Protein AF-A0A921F9F2-F1 (afdb_monomer)

pLDDT: mean 73.46, std 15.92, range [36.69, 94.56]

Mean predicted aligned error: 11.13 Å

Sequence (150 aa):
MAETVNAQPVLIKDKNKDYILPATDWSAIQNKPNNLVTADQLPVMGDWITTGFTFKNGAYSWDSQDGDNHNCAYRFIDFGSFKHVQLRLVFGVTADVDNSKMLEVIDLPIRIQPDGDINQWQPVENGQVRFSNSWLGVQAYKGETIPARS

Secondary structure (DSSP, 8-state):
-----------EE-TT--EEE----GGG-TT--S--TTGGGSPPP---B--S-EE-TTEEEPPPTTS--TTEEEEEEE-SS-EEEEEEE-EEESS-B-SSS-EEEEEPPGGG--SS-EEEEEEETTEEEEEETTEEEEEEPTT--BPPP-

Organism: NCBI:txid89059

Radius of gyration: 18.22 Å; Cα contacts (8 Å, |Δi|>4): 274; chains: 1; bounding box: 54×42×46 Å

Foldseek 3Di:
DDDPPPPDQPFAAELVRHGLDRRPDPVPDPQDDPDRVVSNHFHDWDDKDLDQKDFDQQKDQDDDPPPPSVQFIKIWGDPPRDIDIDTHHDMAHQDKAEAPDWDW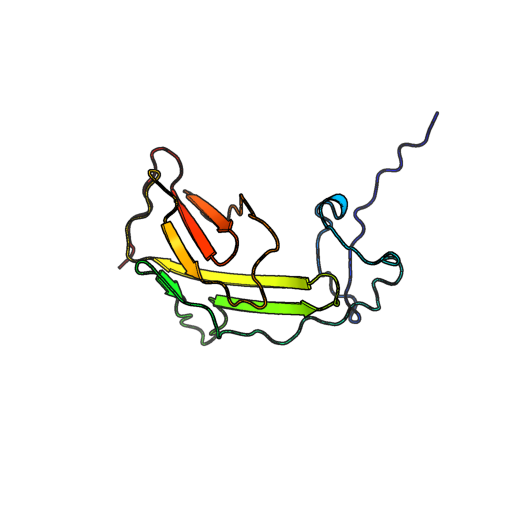TIFAHPVPFDPAKPQFDPPDPFWTWIRGGGTITIHGPPPDMDHHDD

Structure (mmCIF, N/CA/C/O backbone):
data_AF-A0A921F9F2-F1
#
_entry.id   AF-A0A921F9F2-F1
#
loop_
_atom_site.group_PDB
_atom_site.id
_atom_site.type_symbol
_atom_site.label_atom_id
_atom_site.label_alt_id
_atom_site.label_comp_id
_atom_site.label_asym_id
_atom_site.label_entity_id
_atom_site.label_seq_id
_atom_site.pdbx_PDB_ins_code
_atom_site.Cartn_x
_atom_site.Cartn_y
_atom_site.Cartn_z
_atom_site.occupancy
_atom_site.B_iso_or_equiv
_atom_site.auth_seq_id
_atom_site.auth_comp_id
_atom_site.auth_asym_id
_atom_site.auth_atom_id
_atom_site.pdbx_PDB_model_num
ATOM 1 N N . MET A 1 1 ? -34.519 33.202 2.041 1.00 36.84 1 MET A N 1
ATOM 2 C CA . MET A 1 1 ? -33.231 32.846 1.413 1.00 36.84 1 MET A CA 1
ATOM 3 C C . MET A 1 1 ? -32.544 31.896 2.371 1.00 36.84 1 MET A C 1
ATOM 5 O O . MET A 1 1 ? -32.369 32.277 3.518 1.00 36.84 1 MET A O 1
ATOM 9 N N . ALA A 1 2 ? -32.318 30.645 1.968 1.00 36.69 2 ALA A N 1
ATOM 10 C CA . ALA A 1 2 ? -31.632 29.673 2.813 1.00 36.69 2 ALA A CA 1
ATOM 11 C C . ALA A 1 2 ? -30.150 30.056 2.885 1.00 36.69 2 ALA A C 1
ATOM 13 O O . ALA A 1 2 ? -29.531 30.283 1.846 1.00 36.69 2 ALA A O 1
ATOM 14 N N . GLU A 1 3 ? -29.618 30.184 4.098 1.00 38.22 3 GLU A N 1
ATOM 15 C CA . GLU A 1 3 ? -28.196 30.411 4.324 1.00 38.22 3 GLU A CA 1
ATOM 16 C C . GLU A 1 3 ? -27.410 29.242 3.728 1.00 38.22 3 GLU A C 1
ATOM 18 O O . GLU A 1 3 ? -27.578 28.085 4.117 1.00 38.22 3 GLU A O 1
ATOM 23 N N . THR A 1 4 ? -26.546 29.538 2.761 1.00 40.56 4 THR A N 1
ATOM 24 C CA . THR A 1 4 ? -25.473 28.634 2.363 1.00 40.56 4 THR A CA 1
ATOM 25 C C . THR A 1 4 ? -24.524 28.514 3.545 1.00 40.56 4 THR A C 1
ATOM 27 O O . THR A 1 4 ? -23.639 29.351 3.731 1.00 40.56 4 THR A O 1
AT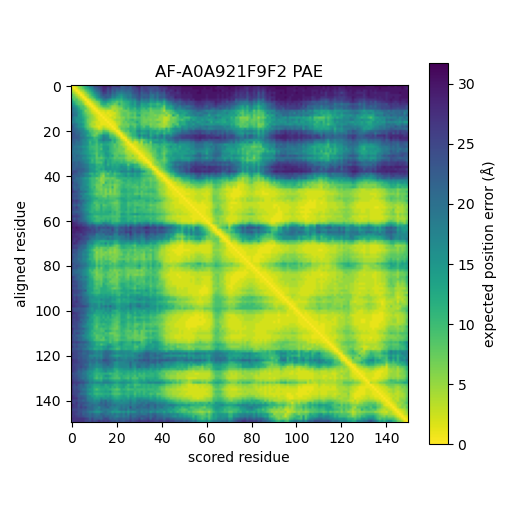OM 30 N N . VAL A 1 5 ? -24.729 27.488 4.372 1.00 42.69 5 VAL A N 1
ATOM 31 C CA . VAL A 1 5 ? -23.740 27.051 5.353 1.00 42.69 5 VAL A CA 1
ATOM 32 C C . VAL A 1 5 ? -22.522 26.609 4.549 1.00 42.69 5 VAL A C 1
ATOM 34 O O . VAL A 1 5 ? -22.500 25.517 3.986 1.00 42.69 5 VAL A O 1
ATOM 37 N N . ASN A 1 6 ? -21.522 27.487 4.448 1.00 39.47 6 ASN A N 1
ATOM 38 C CA . ASN A 1 6 ? -20.177 27.095 4.052 1.00 39.47 6 ASN A CA 1
ATOM 39 C C . ASN A 1 6 ? -19.734 26.040 5.064 1.00 39.47 6 ASN A C 1
ATOM 41 O O . ASN A 1 6 ? -19.391 26.382 6.197 1.00 39.47 6 ASN A O 1
ATOM 45 N N . ALA A 1 7 ? -19.827 24.766 4.680 1.00 44.03 7 ALA A N 1
ATOM 46 C CA . ALA A 1 7 ? -19.417 23.646 5.504 1.00 44.03 7 ALA A CA 1
ATOM 47 C C . ALA A 1 7 ? -17.915 23.793 5.760 1.00 44.03 7 ALA A C 1
ATOM 49 O O . ALA A 1 7 ? -17.088 23.456 4.915 1.00 44.03 7 ALA A O 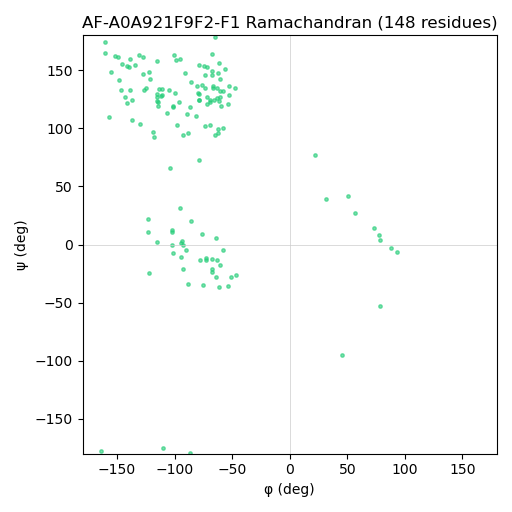1
ATOM 50 N N . GLN A 1 8 ? -17.567 24.382 6.904 1.00 46.94 8 GLN A N 1
ATOM 51 C CA . GLN A 1 8 ? -16.191 24.397 7.368 1.00 46.94 8 GLN A CA 1
ATOM 52 C C . GLN A 1 8 ? -15.748 22.933 7.482 1.00 46.94 8 GLN A C 1
ATOM 54 O O . GLN A 1 8 ? -16.506 22.125 8.032 1.00 46.94 8 GLN A O 1
ATOM 59 N N . PRO A 1 9 ? -14.575 22.566 6.942 1.00 49.25 9 PRO A N 1
ATOM 60 C CA . PRO A 1 9 ? -14.085 21.200 7.016 1.00 49.25 9 PRO A CA 1
ATOM 61 C C . PRO A 1 9 ? -14.075 20.745 8.478 1.00 49.25 9 PRO A C 1
ATOM 63 O O . PRO A 1 9 ? -13.443 21.375 9.325 1.00 49.25 9 PRO A O 1
ATOM 66 N N . VAL A 1 10 ? -14.799 19.668 8.794 1.00 54.38 10 VAL A N 1
ATOM 67 C CA . VAL A 1 10 ? -14.756 19.068 10.131 1.00 54.38 10 VAL A CA 1
ATOM 68 C C . VAL A 1 10 ? -13.378 18.432 10.286 1.00 54.38 10 VAL A C 1
ATOM 70 O O . VAL A 1 10 ? -13.096 17.383 9.709 1.00 54.38 10 VAL A O 1
ATOM 73 N N . LEU A 1 11 ? -12.496 19.106 11.021 1.00 57.41 11 LEU A N 1
ATOM 74 C CA . LEU A 1 11 ? -11.143 18.631 11.285 1.00 57.41 11 LEU A CA 1
ATOM 75 C C . LEU A 1 11 ? -11.185 17.626 12.437 1.00 57.41 11 LEU A C 1
ATOM 77 O O . LEU A 1 11 ? -11.447 17.991 13.584 1.00 57.41 11 LEU A O 1
ATOM 81 N N . ILE A 1 12 ? -10.935 16.359 12.118 1.00 61.78 12 ILE A N 1
ATOM 82 C CA . ILE A 1 12 ? -10.893 15.272 13.096 1.00 61.78 12 ILE A CA 1
ATOM 83 C C . ILE A 1 12 ? -9.545 15.301 13.817 1.00 61.78 12 ILE A C 1
ATOM 85 O O . ILE A 1 12 ? -8.489 15.346 13.176 1.00 61.78 12 ILE A O 1
ATOM 89 N N . LYS A 1 13 ? -9.598 15.252 15.148 1.00 64.44 13 LYS A N 1
ATOM 90 C CA . LYS A 1 13 ? -8.433 15.217 16.032 1.00 64.44 13 LYS A CA 1
ATOM 91 C C . LYS A 1 13 ? -8.369 13.898 16.795 1.00 64.44 13 LYS A C 1
ATOM 93 O O . LYS A 1 13 ? -9.389 13.231 16.920 1.00 64.44 13 LYS A O 1
ATOM 98 N N . ASP A 1 14 ? -7.193 13.512 17.274 1.00 62.12 14 ASP A N 1
ATOM 99 C CA . ASP A 1 14 ? -7.050 12.432 18.256 1.00 62.12 14 ASP A CA 1
ATOM 100 C C . ASP A 1 14 ? -7.200 12.951 19.700 1.00 62.12 14 ASP A C 1
ATOM 102 O O . ASP A 1 14 ? -7.391 14.150 19.932 1.00 62.12 14 ASP A O 1
ATOM 106 N N . LYS A 1 15 ? -7.079 12.062 20.700 1.00 67.25 15 LYS A N 1
ATOM 107 C CA . LYS A 1 15 ? -7.126 12.445 22.127 1.00 67.25 15 LYS A CA 1
ATOM 108 C C . LYS A 1 15 ? -6.024 13.425 22.562 1.00 67.25 15 LYS A C 1
ATOM 110 O O . LYS A 1 15 ? -6.144 14.037 23.621 1.00 67.25 15 LYS A O 1
ATOM 115 N N . ASN A 1 16 ? -4.953 13.558 21.777 1.00 69.69 16 ASN A N 1
ATOM 116 C CA . ASN A 1 16 ? -3.857 14.499 22.007 1.00 69.69 16 ASN A CA 1
ATOM 117 C C . ASN A 1 16 ? -4.069 15.832 21.269 1.00 69.69 16 ASN A C 1
ATOM 119 O O . ASN A 1 16 ? -3.274 16.754 21.445 1.00 69.69 16 ASN A O 1
ATOM 123 N N . LYS A 1 17 ? -5.179 15.971 20.531 1.00 68.00 17 LYS A N 1
ATOM 124 C CA . LYS A 1 17 ? -5.550 17.115 19.684 1.00 68.00 17 LYS A CA 1
ATOM 125 C C . LYS A 1 17 ? -4.754 17.222 18.381 1.00 68.00 17 LYS A C 1
ATOM 127 O O . LYS A 1 17 ? -4.849 18.260 17.716 1.00 68.00 17 LYS A O 1
ATOM 132 N N . ASP A 1 18 ? -4.046 16.165 17.991 1.00 69.12 18 ASP A N 1
ATOM 133 C CA . ASP A 1 18 ? -3.344 16.092 16.713 1.00 69.12 18 ASP A CA 1
ATOM 134 C C . ASP A 1 18 ? -4.343 15.841 15.579 1.00 69.12 18 ASP A C 1
ATOM 136 O O . ASP A 1 18 ? -5.270 15.042 15.709 1.00 69.12 18 ASP A O 1
ATOM 140 N N . TYR A 1 19 ? -4.179 16.537 14.452 1.00 67.50 19 TYR A N 1
ATOM 141 C CA . TYR A 1 19 ? -5.057 16.375 13.292 1.00 67.50 19 TYR A CA 1
ATOM 142 C C . TYR A 1 19 ? -4.800 15.029 12.603 1.00 67.50 19 TYR A C 1
ATOM 144 O O . TYR A 1 19 ? -3.697 14.783 12.120 1.00 67.50 19 TYR A O 1
ATOM 152 N N . ILE A 1 20 ? -5.829 14.181 12.511 1.00 62.91 20 ILE A N 1
ATOM 153 C CA . ILE A 1 20 ? -5.718 12.848 11.896 1.00 62.91 20 ILE A CA 1
ATOM 154 C C . ILE A 1 20 ? -5.995 12.916 10.384 1.00 62.91 20 ILE A C 1
ATOM 156 O O . ILE A 1 20 ? -5.379 12.191 9.606 1.00 62.91 20 ILE A O 1
ATOM 160 N N . LEU A 1 21 ? -6.898 13.805 9.944 1.00 61.38 21 LEU A N 1
ATOM 161 C CA . LEU A 1 21 ? -7.277 13.953 8.534 1.00 61.38 21 LEU A CA 1
ATOM 162 C C . LEU A 1 21 ? -7.627 15.408 8.167 1.00 61.38 21 LEU A C 1
ATOM 164 O O . LEU A 1 21 ? -8.450 16.025 8.851 1.00 61.38 21 LEU A O 1
ATOM 168 N N . PRO A 1 22 ? -7.108 15.944 7.046 1.00 51.59 22 PRO A N 1
ATOM 169 C CA . PRO A 1 22 ? -7.601 17.179 6.451 1.00 51.59 22 PRO A CA 1
ATOM 170 C C . PRO A 1 22 ? -8.889 16.898 5.662 1.00 51.59 22 PRO A C 1
ATOM 172 O O . PRO A 1 22 ? -8.855 16.861 4.445 1.00 51.59 22 PRO A O 1
ATOM 175 N N . ALA A 1 23 ? -10.004 16.648 6.357 1.00 45.66 23 ALA A N 1
ATOM 176 C CA . ALA A 1 23 ? -11.393 16.738 5.876 1.00 45.66 23 ALA A CA 1
ATOM 177 C C . ALA A 1 23 ? -11.693 16.426 4.384 1.00 45.66 23 ALA A C 1
ATOM 179 O O . ALA A 1 23 ? -12.538 17.082 3.772 1.00 45.66 23 ALA A O 1
ATOM 180 N N . THR A 1 24 ? -11.052 15.423 3.780 1.00 44.84 24 THR A N 1
ATOM 181 C CA . THR A 1 24 ? -11.477 14.871 2.494 1.00 44.84 24 THR A CA 1
ATOM 182 C C . THR A 1 24 ? -12.731 14.045 2.747 1.00 44.84 24 THR A C 1
ATOM 184 O O . THR A 1 24 ? -12.687 12.968 3.330 1.0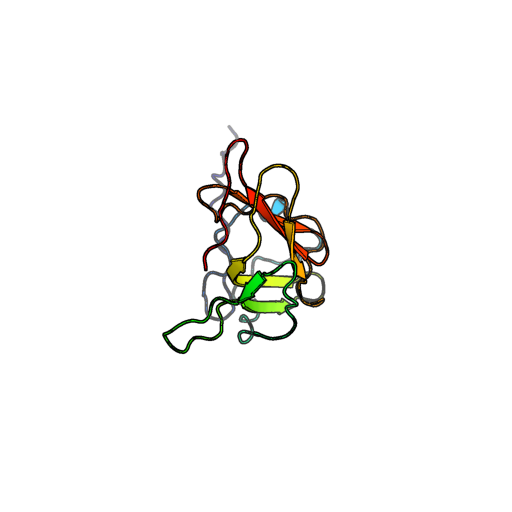0 44.84 24 THR A O 1
ATOM 187 N N . ASP A 1 25 ? -13.860 14.656 2.399 1.00 51.47 25 ASP A N 1
ATOM 188 C CA . ASP A 1 25 ? -15.215 14.123 2.265 1.00 51.47 25 ASP A CA 1
ATOM 189 C C . ASP A 1 25 ? -15.525 12.815 3.029 1.00 51.47 25 ASP A C 1
ATOM 191 O O . ASP A 1 25 ? -15.649 11.722 2.473 1.00 51.47 25 ASP A O 1
ATOM 195 N N . TRP A 1 26 ? -15.725 12.943 4.345 1.00 51.75 26 TRP A N 1
ATOM 196 C CA . TRP A 1 26 ? -16.174 11.872 5.252 1.00 51.75 26 TRP A CA 1
ATOM 197 C C . TRP A 1 26 ? -17.537 11.254 4.856 1.00 51.75 26 TRP A C 1
ATOM 199 O O . TRP A 1 26 ? -18.023 10.303 5.478 1.00 51.75 26 TRP A O 1
ATOM 209 N N . SER A 1 27 ? -18.200 11.798 3.829 1.00 54.78 27 SER A N 1
ATOM 210 C CA . SER A 1 27 ? -19.373 11.192 3.199 1.00 54.78 27 SER A CA 1
ATOM 211 C C . SER A 1 27 ? -19.054 9.849 2.532 1.00 54.78 27 SER A C 1
ATOM 213 O O . SER A 1 27 ? -19.923 8.980 2.514 1.00 54.78 27 SER A O 1
ATOM 215 N N . ALA A 1 28 ? -17.815 9.642 2.073 1.00 53.97 28 ALA A N 1
ATOM 216 C CA . ALA A 1 28 ? -17.392 8.419 1.395 1.00 53.97 28 ALA A CA 1
ATOM 217 C C . ALA A 1 28 ? -17.132 7.232 2.346 1.00 53.97 28 ALA A C 1
ATOM 219 O O . ALA A 1 28 ? -17.024 6.095 1.889 1.00 53.97 28 ALA A O 1
ATOM 220 N N . ILE A 1 29 ? -17.039 7.469 3.661 1.00 56.56 29 ILE A N 1
ATOM 221 C CA . ILE A 1 29 ? -16.723 6.425 4.646 1.00 56.56 29 ILE A CA 1
ATOM 222 C C . ILE A 1 29 ? -17.995 5.699 5.091 1.00 56.56 29 ILE A C 1
ATOM 224 O O . ILE A 1 29 ? -18.903 6.289 5.690 1.00 56.56 29 ILE A O 1
ATOM 228 N N . GLN A 1 30 ? -18.037 4.396 4.818 1.00 56.66 30 GLN A N 1
ATOM 229 C CA . GLN A 1 30 ? -19.092 3.487 5.263 1.00 56.66 30 GLN A CA 1
ATOM 230 C C . GLN A 1 30 ? -18.893 3.089 6.738 1.00 56.66 30 GLN A C 1
ATOM 232 O O . GLN A 1 30 ? -17.781 3.133 7.254 1.00 56.66 30 GLN A O 1
ATOM 237 N N . ASN A 1 31 ? -19.976 2.716 7.433 1.00 59.75 31 ASN A N 1
ATOM 238 C CA . ASN A 1 31 ? -19.957 2.247 8.834 1.00 59.75 31 ASN A CA 1
ATOM 239 C C . ASN A 1 31 ? -19.333 3.216 9.863 1.00 59.75 31 ASN A C 1
ATOM 241 O O . ASN A 1 31 ? -18.853 2.795 10.913 1.00 59.75 31 ASN A O 1
ATOM 245 N N . LYS A 1 32 ? -19.364 4.526 9.591 1.00 59.38 32 LYS A N 1
ATOM 246 C CA . LYS A 1 32 ? -18.871 5.549 10.524 1.00 59.38 32 LYS A CA 1
ATOM 247 C C . LYS A 1 32 ? -19.656 5.560 11.853 1.00 59.38 32 LYS A C 1
ATOM 249 O O . LYS A 1 32 ? -20.867 5.338 11.841 1.00 59.38 32 LYS A O 1
ATOM 254 N N . PRO A 1 33 ? -19.017 5.891 12.992 1.00 58.38 33 PRO A N 1
ATOM 255 C CA . PRO A 1 33 ? -19.703 6.062 14.266 1.00 58.38 33 PRO A CA 1
ATOM 256 C C . PRO A 1 33 ? -20.738 7.181 14.181 1.00 58.38 33 PRO A C 1
ATOM 258 O O . PRO A 1 33 ? -20.485 8.230 13.588 1.00 58.38 33 PRO A O 1
ATOM 261 N N . ASN A 1 34 ? -21.878 6.992 14.847 1.00 58.72 34 ASN A N 1
ATOM 262 C CA . ASN A 1 34 ? -22.957 7.983 14.865 1.00 58.72 34 ASN A CA 1
ATOM 263 C C . ASN A 1 34 ? -22.583 9.276 15.621 1.00 58.72 34 ASN A C 1
ATOM 265 O O . ASN A 1 34 ? -23.183 10.316 15.370 1.00 58.72 34 ASN A O 1
ATOM 269 N N . ASN A 1 35 ? -21.584 9.231 16.513 1.00 54.97 35 ASN A N 1
ATOM 270 C CA . ASN A 1 35 ? -21.124 10.372 17.309 1.00 54.97 35 ASN A CA 1
ATOM 271 C C . ASN A 1 35 ? -19.662 10.714 16.989 1.00 54.97 35 ASN A C 1
ATOM 273 O O . ASN A 1 35 ? -18.743 10.182 17.601 1.00 54.97 35 ASN A O 1
ATOM 277 N N . LEU A 1 36 ? -19.459 11.629 16.038 1.00 52.34 36 LEU A N 1
ATOM 278 C CA . LEU A 1 36 ? -18.141 12.179 15.675 1.00 52.34 36 LEU A CA 1
ATOM 279 C C . LEU A 1 36 ? -17.822 13.499 16.402 1.00 52.34 36 LEU A C 1
ATOM 281 O O . LEU A 1 36 ? -16.695 13.978 16.351 1.00 52.34 36 LEU A O 1
ATOM 285 N N . VAL A 1 37 ? -18.810 14.099 17.077 1.00 47.78 37 VAL A N 1
ATOM 286 C CA . VAL A 1 37 ? -18.714 15.426 17.722 1.00 47.78 37 VAL A CA 1
ATOM 287 C C . VAL A 1 37 ? -17.858 15.397 19.000 1.00 47.78 37 VAL A C 1
ATOM 289 O O . VAL A 1 37 ? -17.422 16.440 19.473 1.00 47.78 37 VAL A O 1
ATOM 292 N N . THR A 1 38 ? -17.532 14.216 19.531 1.00 51.47 38 THR A N 1
ATOM 293 C CA . THR A 1 38 ? -16.574 14.047 20.637 1.00 51.47 38 THR A CA 1
ATOM 294 C C . THR A 1 38 ? -15.159 13.718 20.145 1.00 51.47 38 THR A C 1
ATOM 296 O O . THR A 1 38 ? -14.426 13.014 20.831 1.00 51.47 38 THR A O 1
ATOM 299 N N . ALA A 1 39 ? -14.766 14.215 18.963 1.00 50.78 39 ALA A N 1
ATOM 300 C CA . ALA A 1 39 ? -13.501 13.916 18.273 1.00 50.78 39 ALA A CA 1
ATOM 301 C C . ALA A 1 39 ? -12.233 13.984 19.153 1.00 50.78 39 ALA A C 1
ATOM 303 O O . ALA A 1 39 ? -11.307 13.224 18.915 1.00 50.78 39 ALA A O 1
ATOM 304 N N . ASP A 1 40 ? -12.216 14.760 20.240 1.00 51.09 40 ASP A N 1
ATOM 305 C CA . ASP A 1 40 ? -11.139 14.749 21.251 1.00 51.09 40 ASP A CA 1
ATOM 306 C C . ASP A 1 40 ? -11.001 13.409 22.028 1.00 51.09 40 ASP A C 1
ATOM 308 O O . ASP A 1 40 ? -10.245 13.314 22.994 1.00 51.09 40 ASP A O 1
ATOM 312 N N . GLN A 1 41 ? -11.755 12.367 21.664 1.00 52.75 41 GLN A N 1
ATOM 313 C CA . GLN A 1 41 ? -11.748 11.041 22.293 1.00 52.75 41 GLN A CA 1
ATOM 314 C C . GLN A 1 41 ? -11.260 9.923 21.365 1.00 52.75 41 GLN A C 1
ATOM 316 O O . GLN A 1 41 ? -11.264 8.759 21.776 1.00 52.75 41 GLN A O 1
ATOM 321 N N . LEU A 1 42 ? -10.853 10.225 20.125 1.00 61.69 42 LEU A N 1
ATOM 322 C CA . LEU A 1 42 ? -10.343 9.174 19.247 1.00 61.69 42 LEU A CA 1
ATOM 323 C C . LEU A 1 42 ? -9.014 8.626 19.803 1.00 61.69 42 LEU A C 1
ATOM 325 O O . LEU A 1 42 ? -8.169 9.407 20.256 1.00 61.69 42 LEU A O 1
ATOM 329 N N . PRO A 1 43 ? -8.807 7.294 19.806 1.00 67.25 43 PRO A N 1
ATOM 330 C CA . PRO A 1 43 ? -7.545 6.711 20.233 1.00 67.25 43 PRO A CA 1
ATOM 331 C C . PRO A 1 43 ? -6.386 7.288 19.421 1.00 67.25 43 PRO A C 1
ATOM 333 O O . PRO A 1 43 ? -6.550 7.669 18.265 1.00 67.25 43 PRO A O 1
ATOM 336 N N . VAL A 1 44 ? -5.207 7.338 20.031 1.00 73.00 44 VAL A N 1
ATOM 337 C CA . VAL A 1 44 ? -3.992 7.756 19.322 1.00 73.00 44 VAL A CA 1
ATOM 338 C C . VAL A 1 44 ? -3.572 6.625 18.402 1.00 73.00 44 VAL A C 1
ATOM 340 O O . VAL A 1 44 ? -3.752 5.451 18.738 1.00 73.00 44 VAL A O 1
ATOM 343 N N . MET A 1 45 ? -3.009 6.990 17.253 1.00 79.81 45 MET A N 1
ATOM 344 C CA . MET A 1 45 ? -2.321 6.047 16.377 1.00 79.81 45 MET A CA 1
ATOM 345 C C . MET A 1 45 ? -1.355 5.173 17.173 1.00 79.81 45 MET A C 1
ATOM 347 O O . MET A 1 45 ? -0.591 5.674 17.997 1.00 79.81 45 MET A O 1
ATOM 351 N N . GLY A 1 46 ? -1.373 3.871 16.901 1.00 82.88 46 GLY A N 1
ATOM 352 C CA . GLY A 1 46 ? -0.360 2.972 17.442 1.00 82.88 46 GLY A CA 1
ATOM 353 C C . GLY A 1 46 ? 1.044 3.277 16.912 1.00 82.88 46 GLY A C 1
ATOM 354 O O . GLY A 1 46 ? 1.247 4.147 16.056 1.00 82.88 46 GLY A O 1
ATOM 355 N N . ASP A 1 47 ? 2.008 2.505 17.404 1.00 89.00 47 ASP A N 1
ATOM 356 C CA . ASP A 1 47 ? 3.376 2.525 16.896 1.00 89.00 47 ASP A CA 1
ATOM 357 C C . ASP A 1 47 ? 3.428 2.117 15.417 1.00 89.00 47 ASP A C 1
ATOM 359 O O . ASP A 1 47 ? 2.553 1.412 14.902 1.00 89.00 47 ASP A O 1
ATOM 363 N N . TRP A 1 48 ? 4.477 2.561 14.726 1.00 90.19 48 TRP A N 1
ATOM 364 C CA . TRP A 1 48 ? 4.742 2.122 13.363 1.00 90.19 48 TRP A CA 1
ATOM 365 C C . TRP A 1 48 ? 5.114 0.637 13.327 1.00 90.19 48 TRP A C 1
ATOM 367 O O . TRP A 1 48 ? 5.939 0.157 14.101 1.00 90.19 48 TRP A O 1
ATOM 377 N N . ILE A 1 49 ? 4.517 -0.084 12.383 1.00 91.81 49 ILE A N 1
ATOM 378 C CA . ILE A 1 49 ? 4.747 -1.501 12.124 1.00 91.81 49 ILE A CA 1
ATOM 379 C C . ILE A 1 49 ? 5.392 -1.629 10.744 1.00 91.81 49 ILE A C 1
ATOM 381 O O . ILE A 1 49 ? 4.828 -1.181 9.745 1.00 91.81 49 ILE A O 1
ATOM 385 N N . THR A 1 50 ? 6.570 -2.249 10.689 1.00 89.31 50 THR A N 1
ATOM 386 C CA . THR A 1 50 ? 7.369 -2.441 9.461 1.00 89.31 50 THR A CA 1
ATOM 387 C C . THR A 1 50 ? 7.261 -3.852 8.878 1.00 89.31 50 THR A C 1
ATOM 389 O O . THR A 1 50 ? 7.763 -4.128 7.792 1.00 89.31 50 THR A O 1
ATOM 392 N N . THR A 1 51 ? 6.613 -4.776 9.588 1.00 89.25 51 THR A N 1
ATOM 393 C CA . THR A 1 51 ? 6.502 -6.185 9.193 1.00 89.25 51 THR A CA 1
ATOM 394 C C . THR A 1 51 ? 5.203 -6.476 8.439 1.00 89.25 51 THR A C 1
ATOM 396 O O . THR A 1 51 ? 4.220 -5.749 8.547 1.00 89.25 51 THR A O 1
ATOM 399 N N . GLY A 1 52 ? 5.179 -7.578 7.681 1.00 88.88 52 GLY A N 1
ATOM 400 C CA . GLY A 1 52 ? 3.968 -8.086 7.022 1.00 88.88 52 GLY A CA 1
ATOM 401 C C . GLY A 1 52 ? 3.742 -7.608 5.586 1.00 88.88 52 GLY A C 1
ATOM 402 O O . GLY A 1 52 ? 2.839 -8.121 4.932 1.00 88.88 52 GLY A O 1
ATOM 403 N N . PHE A 1 53 ? 4.556 -6.682 5.078 1.00 91.19 53 PHE A N 1
ATOM 404 C CA . PHE A 1 53 ? 4.620 -6.396 3.645 1.00 91.19 53 PHE A CA 1
ATOM 405 C C . PHE A 1 53 ? 5.355 -7.520 2.916 1.00 91.19 53 PHE A C 1
ATOM 407 O O . PHE A 1 53 ? 6.423 -7.945 3.358 1.00 91.19 53 PHE A O 1
ATOM 414 N N . THR A 1 54 ? 4.812 -7.971 1.785 1.00 94.31 54 THR A N 1
ATOM 415 C CA . THR A 1 54 ? 5.529 -8.878 0.873 1.00 94.31 54 THR A CA 1
ATOM 416 C C . THR A 1 54 ? 5.784 -8.159 -0.438 1.00 94.31 54 THR A C 1
ATOM 418 O O . THR A 1 54 ? 4.844 -7.756 -1.114 1.00 94.31 54 THR A O 1
ATOM 421 N N . PHE A 1 55 ? 7.051 -7.987 -0.802 1.00 92.50 55 PHE A N 1
ATOM 422 C CA . PHE A 1 55 ? 7.425 -7.325 -2.048 1.00 92.50 55 PHE A CA 1
ATOM 423 C C . PHE A 1 55 ? 7.441 -8.318 -3.215 1.00 92.50 55 PHE A C 1
ATOM 425 O O . PHE A 1 55 ? 7.885 -9.459 -3.074 1.00 92.50 55 PHE A O 1
ATOM 432 N N . LYS A 1 56 ? 6.949 -7.878 -4.373 1.00 93.19 56 LYS A N 1
ATOM 433 C CA . LYS A 1 56 ? 6.770 -8.672 -5.596 1.00 93.19 56 LYS A CA 1
ATOM 434 C C . LYS A 1 56 ? 7.424 -7.983 -6.787 1.00 93.19 56 LYS A C 1
ATOM 436 O O . LYS A 1 56 ? 7.682 -6.786 -6.751 1.00 93.19 56 LYS A O 1
ATOM 441 N N . ASN A 1 57 ? 7.670 -8.738 -7.859 1.00 91.88 57 ASN A N 1
ATOM 442 C CA . ASN A 1 57 ? 8.108 -8.201 -9.155 1.00 91.88 57 ASN A CA 1
ATOM 443 C C . ASN A 1 57 ? 9.318 -7.250 -9.069 1.00 91.88 57 ASN A C 1
ATOM 445 O O . ASN A 1 57 ? 9.354 -6.206 -9.714 1.00 91.88 57 ASN A O 1
ATOM 449 N N . GLY A 1 58 ? 10.308 -7.612 -8.246 1.00 87.81 58 GLY A N 1
ATOM 450 C CA . GLY A 1 58 ? 11.530 -6.822 -8.083 1.00 87.81 58 GLY A CA 1
ATOM 451 C C . GLY A 1 58 ? 11.375 -5.587 -7.194 1.00 87.81 58 GLY A C 1
ATOM 452 O O . GLY A 1 58 ? 12.294 -4.774 -7.122 1.00 87.81 58 GLY A O 1
ATOM 453 N N . ALA A 1 59 ? 10.236 -5.427 -6.520 1.00 90.19 59 ALA A N 1
ATOM 454 C CA . ALA A 1 59 ? 10.063 -4.382 -5.530 1.00 90.19 59 ALA A CA 1
ATOM 455 C C . ALA A 1 59 ? 10.855 -4.668 -4.250 1.00 90.19 59 ALA A C 1
ATOM 457 O O . ALA A 1 59 ? 11.103 -5.820 -3.888 1.00 90.19 59 ALA A O 1
ATOM 458 N N . TYR A 1 60 ? 11.230 -3.604 -3.552 1.00 88.12 60 TYR A N 1
ATOM 459 C CA . TYR A 1 60 ? 11.909 -3.670 -2.263 1.00 88.12 60 TYR A CA 1
ATOM 460 C C . TYR A 1 60 ? 11.653 -2.385 -1.477 1.00 88.12 60 TYR A C 1
ATOM 462 O O . TYR A 1 60 ? 11.518 -1.309 -2.064 1.00 88.12 60 TYR A O 1
ATOM 470 N N . SER A 1 61 ? 11.610 -2.473 -0.146 1.00 87.12 61 SER A N 1
ATOM 471 C CA . SER A 1 61 ? 11.613 -1.267 0.688 1.00 87.12 61 SER A CA 1
ATOM 472 C C . SER A 1 61 ? 12.901 -0.504 0.422 1.00 87.12 61 SER A C 1
ATOM 474 O O . SER A 1 61 ? 13.981 -1.080 0.542 1.00 87.12 61 SER A O 1
ATOM 476 N N . TRP A 1 62 ? 12.797 0.780 0.084 1.00 80.94 62 TRP A N 1
ATOM 477 C CA . TRP A 1 62 ? 13.983 1.610 -0.079 1.00 80.94 62 TRP A CA 1
ATOM 478 C C . TRP A 1 62 ? 14.719 1.643 1.260 1.00 80.94 62 TRP A C 1
ATOM 480 O O . TRP A 1 62 ? 14.080 1.832 2.299 1.00 80.94 62 TRP A O 1
ATOM 490 N N . ASP A 1 63 ? 16.029 1.426 1.262 1.00 69.75 63 ASP A N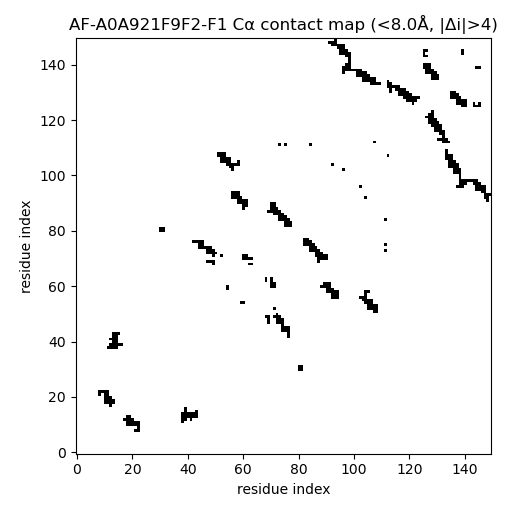 1
ATOM 491 C CA . ASP A 1 63 ? 16.809 1.487 2.495 1.00 69.75 63 ASP A CA 1
ATOM 492 C C . ASP A 1 63 ? 17.063 2.960 2.828 1.00 69.75 63 ASP A C 1
ATOM 494 O O . ASP A 1 63 ? 17.531 3.720 1.973 1.00 69.75 63 ASP A O 1
ATOM 498 N N . SER A 1 64 ? 16.684 3.418 4.024 1.00 57.03 64 SER A N 1
ATOM 499 C CA . SER A 1 64 ? 17.052 4.778 4.418 1.00 57.03 64 SER A CA 1
ATOM 500 C C . SER A 1 64 ? 18.507 4.746 4.874 1.00 57.03 64 SER A C 1
ATOM 502 O O . SER A 1 64 ? 18.881 4.010 5.782 1.00 57.03 64 SER A O 1
ATOM 504 N N . GLN A 1 65 ? 19.348 5.574 4.258 1.00 54.75 65 GLN A N 1
ATOM 505 C CA . GLN A 1 65 ? 20.735 5.738 4.705 1.00 54.75 65 GLN A CA 1
ATOM 506 C C . GLN A 1 65 ? 20.821 6.315 6.136 1.00 54.75 65 GLN A C 1
ATOM 508 O O . GLN A 1 65 ? 21.869 6.230 6.769 1.00 54.75 65 GLN A O 1
ATOM 513 N N . ASP A 1 66 ? 19.707 6.837 6.662 1.00 56.03 66 ASP A N 1
ATOM 514 C CA . ASP A 1 66 ? 19.620 7.593 7.914 1.00 56.03 66 ASP A CA 1
ATOM 515 C C . ASP A 1 66 ? 19.069 6.782 9.109 1.00 56.03 66 ASP A C 1
ATOM 517 O O . ASP A 1 66 ? 18.758 7.350 10.155 1.00 56.03 66 ASP A O 1
ATOM 521 N N . GLY A 1 67 ? 18.934 5.455 8.985 1.00 55.91 67 GLY A N 1
ATOM 522 C CA . GLY A 1 67 ? 18.560 4.567 10.099 1.00 55.91 67 GLY A CA 1
ATOM 523 C C . GLY A 1 67 ? 17.069 4.545 10.466 1.00 55.91 67 GLY A C 1
ATOM 524 O O . GLY A 1 67 ? 16.679 3.856 11.409 1.00 55.91 67 GLY A O 1
ATOM 525 N N . ASP A 1 68 ? 16.220 5.248 9.713 1.00 66.2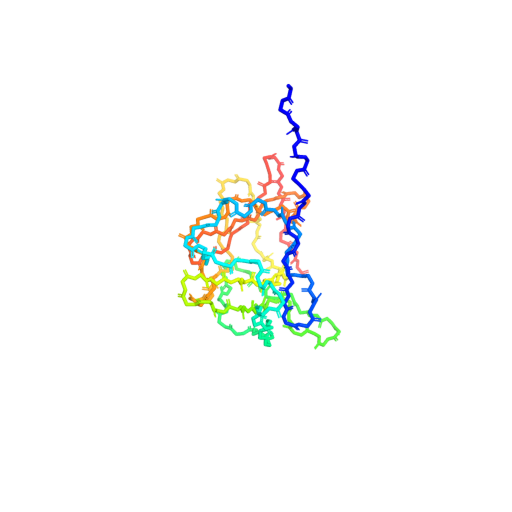5 68 ASP A N 1
ATOM 526 C CA . ASP A 1 68 ? 14.760 5.173 9.817 1.00 66.25 68 ASP A CA 1
ATOM 527 C C . ASP A 1 68 ? 14.208 4.053 8.919 1.00 66.25 68 ASP A C 1
ATOM 529 O O . ASP A 1 68 ? 13.975 4.233 7.721 1.00 66.25 68 ASP A O 1
ATOM 533 N N . ASN A 1 69 ? 13.977 2.875 9.488 1.00 66.50 69 ASN A N 1
ATOM 534 C CA . ASN A 1 69 ? 13.489 1.706 8.754 1.00 66.50 69 ASN A CA 1
ATOM 535 C C . ASN A 1 69 ? 11.984 1.752 8.406 1.00 66.50 69 ASN A C 1
ATOM 537 O O . ASN A 1 69 ? 11.445 0.765 7.904 1.00 66.50 69 ASN A O 1
ATOM 541 N N . HIS A 1 70 ? 11.289 2.876 8.620 1.00 80.00 70 HIS A N 1
ATOM 542 C CA . HIS A 1 70 ? 9.847 2.995 8.371 1.00 80.00 70 HIS A CA 1
ATOM 543 C C . HIS A 1 70 ? 9.478 3.361 6.926 1.00 80.00 70 HIS A C 1
ATOM 545 O O . HIS A 1 70 ? 8.381 3.856 6.671 1.00 80.00 70 HIS A O 1
ATOM 551 N N . ASN A 1 71 ? 10.372 3.134 5.962 1.00 84.56 71 ASN A N 1
ATOM 552 C CA . ASN A 1 71 ? 10.122 3.447 4.554 1.00 84.56 71 ASN A CA 1
ATOM 553 C C . ASN A 1 71 ? 8.936 2.671 3.977 1.00 84.56 71 ASN A C 1
ATOM 555 O O . ASN A 1 71 ? 8.147 3.248 3.237 1.00 84.56 71 ASN A O 1
ATOM 559 N N . CYS A 1 72 ? 8.743 1.419 4.385 1.00 88.19 72 CYS A N 1
ATOM 560 C CA . CYS A 1 72 ? 7.486 0.703 4.203 1.00 88.19 72 CYS A CA 1
ATOM 561 C C . CYS A 1 72 ? 6.936 0.332 5.578 1.00 88.19 72 CYS A C 1
ATOM 563 O O . CYS A 1 72 ? 7.358 -0.646 6.192 1.00 88.19 72 CYS A O 1
ATOM 565 N N . ALA A 1 73 ? 6.025 1.157 6.086 1.00 90.94 73 ALA A N 1
ATOM 566 C CA . ALA A 1 73 ? 5.463 1.003 7.417 1.00 90.94 73 ALA A CA 1
ATOM 567 C C . ALA A 1 73 ? 4.005 1.438 7.452 1.00 90.94 73 ALA A C 1
ATOM 569 O O . ALA A 1 73 ? 3.564 2.287 6.677 1.00 90.94 73 ALA A O 1
ATOM 570 N N . TYR A 1 74 ? 3.262 0.890 8.402 1.00 91.19 74 TYR A N 1
ATOM 571 C CA . TYR A 1 74 ? 1.895 1.303 8.665 1.00 91.19 74 TYR A CA 1
ATOM 572 C C . TYR A 1 74 ? 1.654 1.478 10.155 1.00 91.19 74 TYR A C 1
ATOM 574 O O . TYR A 1 74 ? 2.298 0.851 10.990 1.00 91.19 74 TYR A O 1
ATOM 582 N N . ARG A 1 75 ? 0.680 2.311 10.487 1.00 90.19 75 ARG A N 1
ATOM 583 C CA . ARG A 1 75 ? 0.075 2.384 11.815 1.00 90.19 75 ARG A CA 1
ATOM 584 C C . ARG A 1 75 ? -1.413 2.613 11.647 1.00 90.19 75 ARG A C 1
ATOM 586 O O . ARG A 1 75 ? -1.856 3.114 10.613 1.00 90.19 75 ARG A O 1
ATOM 593 N N . PHE A 1 76 ? -2.197 2.193 12.623 1.00 87.06 76 PHE A N 1
ATOM 594 C CA . PHE A 1 76 ? -3.642 2.286 12.508 1.00 87.06 76 PHE A CA 1
ATOM 595 C C . PHE A 1 76 ? -4.307 2.485 13.861 1.00 87.06 76 PHE A C 1
ATOM 597 O O . PHE A 1 76 ? -3.730 2.199 14.912 1.00 87.06 76 PHE A O 1
ATOM 604 N N . ILE A 1 77 ? -5.546 2.955 13.792 1.00 81.62 77 ILE A N 1
ATOM 605 C CA . ILE A 1 77 ? -6.504 2.956 14.889 1.00 81.62 77 ILE A CA 1
ATOM 606 C C . ILE A 1 77 ? -7.653 2.043 14.476 1.00 81.62 77 ILE A C 1
ATOM 608 O O . ILE A 1 77 ? -8.194 2.182 13.376 1.00 81.62 77 ILE A O 1
ATOM 612 N N . ASP A 1 78 ? -8.007 1.106 15.352 1.00 81.06 78 ASP A N 1
ATOM 613 C CA . ASP A 1 78 ? -9.140 0.204 15.166 1.00 81.06 78 ASP A CA 1
ATOM 614 C C . ASP A 1 78 ? -10.333 0.682 15.997 1.00 81.06 78 ASP A C 1
ATOM 616 O O . ASP A 1 78 ? -10.252 0.776 17.222 1.00 81.06 78 ASP A O 1
ATOM 620 N N . PHE A 1 79 ? -11.434 1.001 15.319 1.00 73.62 79 PHE A N 1
ATOM 621 C CA . PHE A 1 79 ? -12.686 1.440 15.931 1.00 73.62 79 PHE A CA 1
ATOM 622 C C . PHE A 1 79 ? -13.737 0.315 15.963 1.00 73.62 79 PHE A C 1
ATOM 624 O O . PHE A 1 79 ? -14.925 0.569 16.177 1.00 73.62 79 PHE A O 1
ATOM 631 N N . GLY A 1 80 ? -13.330 -0.929 15.693 1.00 74.38 80 GLY A N 1
ATOM 632 C CA . GLY A 1 80 ? -14.174 -2.119 15.604 1.00 74.38 80 GLY A CA 1
ATOM 633 C C . GLY A 1 80 ? -14.944 -2.218 14.286 1.00 74.38 80 GLY A C 1
ATOM 634 O O . GLY A 1 80 ? -14.870 -3.235 13.606 1.00 74.38 80 GLY A O 1
ATOM 635 N N . SER A 1 81 ? -15.674 -1.161 13.919 1.00 69.19 81 SER A N 1
ATOM 636 C CA . SER A 1 81 ? -16.504 -1.104 12.698 1.00 69.19 81 SER A CA 1
ATOM 637 C C . SER A 1 81 ? -15.787 -0.523 11.477 1.00 69.19 81 SER A C 1
ATOM 639 O O . SER A 1 81 ? -16.202 -0.776 10.349 1.00 69.19 81 SER A O 1
ATOM 641 N N . PHE A 1 82 ? -14.714 0.236 11.696 1.00 72.56 82 PHE A N 1
ATOM 642 C CA . PHE A 1 82 ? -13.830 0.757 10.659 1.00 72.56 82 PHE A CA 1
ATOM 643 C C . PHE A 1 82 ? -12.424 0.942 11.240 1.00 72.56 82 PHE A C 1
ATOM 645 O O . PHE A 1 82 ? -12.240 0.995 12.461 1.00 72.56 82 PHE A O 1
ATOM 652 N N . LYS A 1 83 ? -11.423 1.059 10.368 1.00 79.00 83 LYS A N 1
ATOM 653 C CA . LYS A 1 83 ? -10.047 1.383 10.753 1.00 79.00 83 LYS A CA 1
ATOM 654 C C . LYS A 1 83 ? -9.609 2.650 10.053 1.00 79.00 83 LYS A C 1
ATOM 656 O O . LYS A 1 83 ? -9.918 2.861 8.883 1.00 79.00 83 LYS A O 1
ATOM 661 N N . HIS A 1 84 ? -8.843 3.465 10.760 1.00 78.69 84 HIS A N 1
ATOM 662 C CA . HIS A 1 84 ? -8.072 4.522 10.129 1.00 78.69 84 HIS A CA 1
ATOM 663 C C . HIS A 1 84 ? -6.624 4.050 10.022 1.00 78.69 84 HIS A C 1
ATOM 665 O O . HIS A 1 84 ? -5.993 3.765 11.038 1.00 78.69 84 HIS A O 1
ATOM 671 N N . VAL A 1 85 ? -6.119 3.938 8.796 1.00 84.62 85 VAL A N 1
ATOM 672 C CA . VAL A 1 85 ? -4.764 3.466 8.502 1.00 84.62 85 VAL A CA 1
ATOM 673 C C . VAL A 1 85 ? -3.948 4.632 7.969 1.00 84.62 85 VAL A C 1
ATOM 675 O O . VAL A 1 85 ? -4.347 5.281 7.005 1.00 84.62 85 VAL A O 1
ATOM 678 N N . GLN A 1 86 ? -2.777 4.855 8.557 1.00 84.94 86 GLN A N 1
ATOM 679 C CA . GLN A 1 86 ? -1.733 5.668 7.955 1.00 84.94 86 GLN A CA 1
ATOM 680 C C . GLN A 1 86 ? -0.632 4.760 7.437 1.00 84.94 86 GLN A C 1
ATOM 682 O O . GLN A 1 86 ? -0.154 3.857 8.126 1.00 84.94 86 GLN A O 1
ATOM 687 N N . LEU A 1 87 ? -0.231 5.036 6.205 1.00 85.75 87 LEU A N 1
ATOM 688 C CA . LEU A 1 87 ? 0.690 4.218 5.452 1.00 85.75 87 LEU A CA 1
ATOM 689 C C . LEU A 1 87 ? 1.841 5.086 4.948 1.00 85.75 87 LEU A C 1
ATOM 691 O O . LEU A 1 87 ? 1.617 6.174 4.416 1.00 85.75 87 LEU A O 1
ATOM 695 N N . ARG A 1 88 ? 3.069 4.601 5.121 1.00 86.06 88 ARG A N 1
ATOM 696 C CA . ARG A 1 88 ? 4.282 5.158 4.527 1.00 86.06 88 ARG A CA 1
ATOM 697 C C . ARG A 1 88 ? 4.846 4.128 3.564 1.00 86.06 88 ARG A C 1
ATOM 699 O O . ARG A 1 88 ? 5.030 2.972 3.938 1.00 86.06 88 ARG A O 1
ATOM 706 N N . LEU A 1 89 ? 5.075 4.557 2.327 1.00 84.75 89 LEU A N 1
ATOM 707 C CA . LEU A 1 89 ? 5.574 3.714 1.248 1.00 84.75 89 LEU A CA 1
ATOM 708 C C . LEU A 1 89 ? 6.634 4.470 0.461 1.00 84.75 89 LEU A C 1
ATOM 710 O O . LEU A 1 89 ? 6.335 5.384 -0.302 1.00 84.75 89 LEU A O 1
ATOM 714 N N . VAL A 1 90 ? 7.873 4.053 0.662 1.00 85.00 90 VAL A N 1
ATOM 715 C CA . VAL A 1 90 ? 9.062 4.471 -0.063 1.00 85.00 90 VAL A CA 1
ATOM 716 C C . VAL A 1 90 ? 9.755 3.178 -0.468 1.00 85.00 90 VAL A C 1
ATOM 718 O O . VAL A 1 90 ? 10.326 2.467 0.360 1.00 85.00 90 VAL A O 1
ATOM 721 N N . PHE A 1 91 ? 9.629 2.826 -1.740 1.00 84.69 91 PHE A N 1
ATOM 722 C CA . PHE A 1 91 ? 10.092 1.555 -2.282 1.00 84.69 91 PHE A CA 1
ATOM 723 C C . PHE A 1 91 ? 10.729 1.769 -3.651 1.00 84.69 91 PHE A C 1
ATOM 725 O O . PHE A 1 91 ? 10.406 2.724 -4.357 1.00 84.69 91 PHE A O 1
ATOM 732 N N . GLY A 1 92 ? 11.650 0.879 -4.007 1.00 83.44 92 GLY A N 1
ATOM 733 C CA . GLY A 1 92 ? 12.172 0.759 -5.362 1.00 83.44 92 GLY A CA 1
ATOM 734 C C . GLY A 1 92 ? 11.512 -0.404 -6.095 1.00 83.44 92 GLY A C 1
ATOM 735 O O . 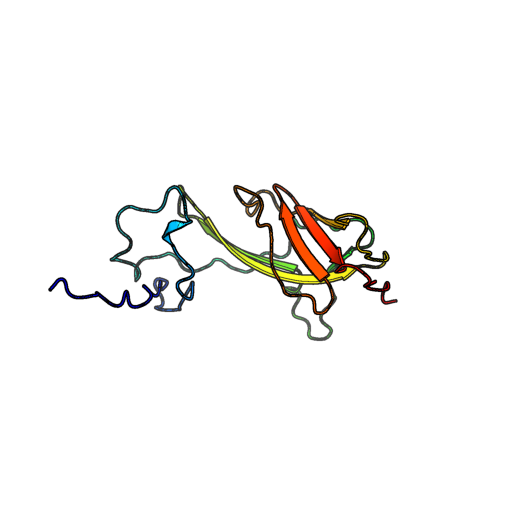GLY A 1 92 ? 10.909 -1.277 -5.468 1.00 83.44 92 GLY A O 1
ATOM 736 N N . VAL A 1 93 ? 11.631 -0.412 -7.423 1.00 86.44 93 VAL A N 1
ATOM 737 C CA . VAL A 1 93 ? 11.202 -1.510 -8.300 1.00 86.44 93 VAL A CA 1
ATOM 738 C C . VAL A 1 93 ? 12.293 -1.720 -9.346 1.00 86.44 93 VAL A C 1
ATOM 740 O O . VAL A 1 93 ? 12.681 -0.774 -10.029 1.00 86.44 93 VAL A O 1
ATOM 743 N N . THR A 1 94 ? 12.811 -2.945 -9.453 1.00 86.62 94 THR A N 1
ATOM 744 C CA . THR A 1 94 ? 13.870 -3.297 -10.420 1.00 86.62 94 THR A CA 1
ATOM 745 C C . THR A 1 94 ? 13.337 -3.780 -11.770 1.00 86.62 94 THR A C 1
ATOM 747 O O . THR A 1 94 ? 14.118 -4.031 -12.684 1.00 86.62 94 THR A O 1
ATOM 750 N N . ALA A 1 95 ? 12.019 -3.919 -11.907 1.00 84.88 95 ALA A N 1
ATOM 751 C CA . ALA A 1 95 ? 11.349 -4.157 -13.178 1.00 84.88 95 ALA A CA 1
ATOM 752 C C . ALA A 1 95 ? 10.944 -2.830 -13.834 1.00 84.88 95 ALA A C 1
ATOM 754 O O . ALA A 1 95 ? 10.582 -1.877 -13.140 1.00 84.88 95 ALA A O 1
ATOM 755 N N . ASP A 1 96 ? 10.950 -2.791 -15.166 1.00 83.94 96 ASP A N 1
ATOM 756 C CA . ASP A 1 96 ? 10.399 -1.658 -15.907 1.00 83.94 96 ASP A CA 1
ATOM 757 C C . ASP A 1 96 ? 8.894 -1.534 -15.645 1.00 83.94 96 ASP A C 1
ATOM 759 O O . ASP A 1 96 ? 8.148 -2.519 -15.690 1.00 83.94 96 ASP A O 1
ATOM 763 N N . VAL A 1 97 ? 8.445 -0.307 -15.383 1.00 87.38 97 VAL A N 1
ATOM 764 C CA . VAL A 1 97 ? 7.025 0.009 -15.224 1.00 87.38 97 VAL A CA 1
ATOM 765 C C . VAL A 1 97 ? 6.571 0.769 -16.464 1.00 87.38 97 VAL A C 1
ATOM 767 O O . VAL A 1 97 ? 6.991 1.903 -16.704 1.00 87.38 97 VAL A O 1
ATOM 770 N N . ASP A 1 98 ? 5.701 0.138 -17.247 1.00 87.94 98 ASP A N 1
ATOM 771 C CA . ASP A 1 98 ? 5.113 0.707 -18.458 1.00 87.94 98 ASP A CA 1
ATOM 772 C C . ASP A 1 98 ? 3.616 1.020 -18.274 1.00 87.94 98 ASP A C 1
ATOM 774 O O . ASP A 1 98 ? 3.053 0.934 -17.177 1.00 87.94 98 ASP A O 1
ATOM 778 N N . ASN A 1 99 ? 2.966 1.446 -19.356 1.00 86.81 99 ASN A N 1
ATOM 779 C CA . ASN A 1 99 ? 1.547 1.782 -19.372 1.00 86.81 99 ASN A CA 1
ATOM 780 C C . ASN A 1 99 ? 0.637 0.611 -19.793 1.00 86.81 99 ASN A C 1
ATOM 782 O O . ASN A 1 99 ? -0.574 0.809 -19.906 1.00 86.81 99 ASN A O 1
ATOM 786 N N . SER A 1 100 ? 1.173 -0.586 -20.044 1.00 86.31 100 SER A N 1
ATOM 787 C CA . SER A 1 100 ? 0.424 -1.710 -20.621 1.00 86.31 100 SER A CA 1
ATOM 788 C C . SER A 1 100 ? -0.516 -2.373 -19.614 1.00 86.31 100 SER A C 1
ATOM 790 O O . SER A 1 100 ? -1.612 -2.805 -19.976 1.00 86.31 100 SER A O 1
ATOM 792 N N . LYS A 1 101 ? -0.111 -2.431 -18.340 1.00 86.81 101 LYS A N 1
ATOM 793 C CA . LYS A 1 101 ? -0.890 -3.000 -17.235 1.00 86.81 101 LYS A CA 1
ATOM 794 C C . LYS A 1 101 ? -0.386 -2.500 -15.884 1.00 86.81 101 LYS A C 1
ATOM 796 O O . LYS A 1 101 ? 0.731 -2.013 -15.769 1.00 86.81 101 LYS A O 1
ATOM 801 N N . MET A 1 102 ? -1.200 -2.689 -14.848 1.00 88.38 102 MET A N 1
ATOM 802 C CA . MET A 1 102 ? -0.773 -2.472 -13.468 1.00 88.38 102 MET A CA 1
ATOM 803 C C . MET A 1 102 ? 0.235 -3.552 -13.057 1.00 88.38 102 MET A C 1
ATOM 805 O O . MET A 1 102 ? -0.077 -4.744 -13.126 1.00 88.38 102 MET A O 1
ATOM 809 N N . LEU A 1 103 ? 1.428 -3.142 -12.629 1.00 91.06 103 LEU A N 1
ATOM 810 C CA . LEU A 1 103 ? 2.419 -4.027 -12.033 1.00 91.06 103 LEU A CA 1
ATOM 811 C C . LEU A 1 103 ? 2.181 -4.089 -10.527 1.00 91.06 103 LEU A C 1
ATOM 813 O O . LEU A 1 103 ? 2.373 -3.107 -9.816 1.00 91.06 103 LEU A O 1
ATOM 817 N N . GLU A 1 104 ? 1.758 -5.245 -10.037 1.00 93.31 104 GLU A N 1
ATOM 818 C CA . GLU A 1 104 ? 1.622 -5.503 -8.607 1.00 93.31 104 GLU A CA 1
ATOM 819 C C . GLU A 1 104 ? 3.006 -5.562 -7.949 1.00 93.31 104 GLU A C 1
ATOM 821 O O . GLU A 1 104 ? 3.857 -6.337 -8.379 1.00 93.31 104 GLU A O 1
ATOM 826 N N . VAL A 1 105 ? 3.255 -4.755 -6.922 1.00 92.38 105 VAL A N 1
ATOM 827 C CA . VAL A 1 105 ? 4.597 -4.619 -6.326 1.00 92.38 105 VAL A CA 1
ATOM 828 C C . VAL A 1 105 ? 4.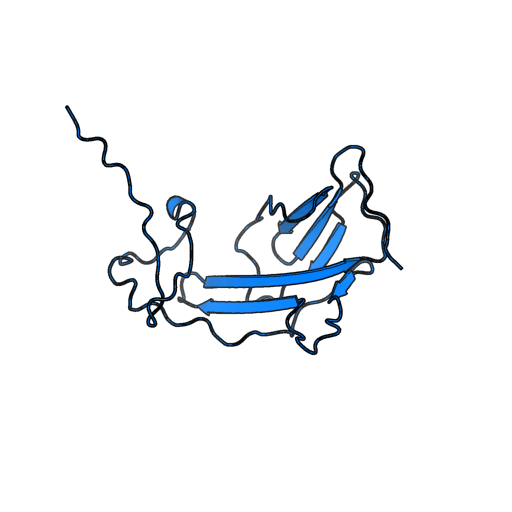635 -4.947 -4.840 1.00 92.38 105 VAL A C 1
ATOM 830 O O . VAL A 1 105 ? 5.690 -5.326 -4.336 1.00 92.38 105 VAL A O 1
ATOM 833 N N . ILE A 1 106 ? 3.517 -4.836 -4.121 1.00 93.44 106 ILE A N 1
ATOM 834 C CA . ILE A 1 106 ? 3.474 -5.088 -2.676 1.00 93.44 106 ILE A CA 1
ATOM 835 C C . ILE A 1 106 ? 2.158 -5.777 -2.311 1.00 93.44 106 ILE A C 1
ATOM 837 O O . ILE A 1 106 ? 1.097 -5.232 -2.596 1.00 93.44 106 ILE A O 1
ATOM 841 N N . ASP A 1 107 ? 2.213 -6.910 -1.610 1.00 94.56 107 ASP A N 1
ATOM 842 C CA . ASP A 1 107 ? 1.073 -7.391 -0.826 1.00 94.56 107 ASP A CA 1
ATOM 843 C C . ASP A 1 107 ? 0.992 -6.632 0.494 1.00 94.56 107 ASP A C 1
ATOM 845 O O . ASP A 1 107 ? 1.962 -6.542 1.258 1.00 94.56 107 ASP A O 1
ATOM 849 N N . LEU A 1 108 ? -0.201 -6.124 0.775 1.00 91.94 108 LEU A N 1
ATOM 850 C CA . LEU A 1 108 ? -0.538 -5.443 2.007 1.00 91.94 108 LEU A CA 1
ATOM 851 C C . LEU A 1 108 ? -0.823 -6.469 3.118 1.00 91.94 108 LEU A C 1
ATOM 853 O O . LEU A 1 108 ? -1.586 -7.422 2.902 1.00 91.94 108 LEU A O 1
ATOM 857 N N . PRO A 1 109 ? -0.305 -6.245 4.339 1.00 91.75 109 PRO A N 1
ATOM 858 C CA . PRO A 1 109 ? -0.700 -7.013 5.508 1.00 91.75 109 PRO A CA 1
ATOM 859 C C . PRO A 1 109 ? -2.224 -7.023 5.674 1.00 91.75 109 PRO A C 1
ATOM 861 O O . PRO A 1 109 ? -2.863 -5.974 5.612 1.00 91.75 109 PRO A O 1
ATOM 864 N N . ILE A 1 110 ? -2.801 -8.188 5.995 1.00 88.62 110 ILE A N 1
ATOM 865 C CA . ILE A 1 110 ? -4.260 -8.377 6.143 1.00 88.62 110 ILE A CA 1
ATOM 866 C C . ILE A 1 110 ? -4.932 -7.352 7.070 1.00 88.62 110 ILE A C 1
ATOM 868 O O . ILE A 1 110 ? -6.099 -7.017 6.912 1.00 88.62 110 ILE A O 1
ATOM 872 N N . ARG A 1 111 ? -4.185 -6.815 8.042 1.00 87.69 111 ARG A N 1
ATOM 873 C CA . ARG A 1 111 ? -4.684 -5.830 9.009 1.00 87.69 111 ARG A CA 1
ATOM 874 C C . ARG A 1 111 ? -5.029 -4.475 8.387 1.00 87.69 111 ARG A C 1
ATOM 876 O O . ARG A 1 111 ? -5.829 -3.763 8.992 1.00 87.69 111 ARG A O 1
ATOM 883 N N . ILE A 1 112 ? -4.431 -4.139 7.243 1.00 88.44 112 ILE A N 1
ATOM 884 C CA . ILE A 1 112 ? -4.542 -2.833 6.577 1.00 88.44 112 ILE A CA 1
ATOM 885 C C . ILE A 1 112 ? -5.068 -2.916 5.141 1.00 88.44 112 ILE A C 1
ATOM 887 O O . ILE A 1 112 ? -4.985 -1.936 4.403 1.00 88.44 112 ILE A O 1
ATOM 891 N N . GLN A 1 113 ? -5.570 -4.078 4.731 1.00 88.81 113 GLN A N 1
ATOM 892 C CA . GLN A 1 113 ? -6.197 -4.226 3.422 1.00 88.81 113 GLN A CA 1
ATOM 893 C C . GLN A 1 113 ? -7.439 -3.326 3.359 1.00 88.81 113 GLN A C 1
ATOM 895 O O . GLN A 1 113 ? -8.257 -3.385 4.282 1.00 88.81 113 GLN A O 1
ATOM 900 N N . PRO A 1 114 ? -7.562 -2.450 2.346 1.00 82.31 114 PRO A N 1
ATOM 901 C CA . PRO A 1 114 ? -8.734 -1.601 2.209 1.00 82.31 114 PRO A CA 1
ATOM 902 C C . PRO A 1 114 ? -9.974 -2.438 1.873 1.00 82.31 114 PRO A C 1
ATOM 904 O O . PRO A 1 114 ? -9.888 -3.441 1.167 1.00 82.31 114 PRO A O 1
ATOM 907 N N . ASP A 1 115 ? -11.142 -1.978 2.324 1.00 77.06 115 ASP A N 1
ATOM 908 C CA . ASP A 1 115 ? -12.429 -2.641 2.058 1.00 77.06 115 ASP A CA 1
ATOM 909 C C . ASP A 1 115 ? -12.842 -2.591 0.570 1.00 77.06 115 ASP A C 1
ATOM 911 O O . ASP A 1 115 ? -13.770 -3.280 0.147 1.00 77.06 115 ASP A O 1
ATOM 915 N N . GLY A 1 116 ? -12.163 -1.772 -0.238 1.00 74.88 116 GLY A N 1
ATOM 916 C CA . GLY A 1 116 ? -12.361 -1.674 -1.678 1.00 74.88 116 GLY A CA 1
ATOM 917 C C . GLY A 1 116 ? -11.163 -1.049 -2.385 1.00 74.88 116 GLY A C 1
ATOM 918 O O . GLY A 1 116 ? -10.211 -0.586 -1.753 1.00 74.88 116 GLY A O 1
ATOM 919 N N . ASP A 1 117 ? -11.210 -1.032 -3.716 1.00 78.00 117 ASP A N 1
ATOM 920 C CA . ASP A 1 117 ? -10.125 -0.471 -4.516 1.00 78.00 117 ASP A CA 1
ATOM 921 C C . ASP A 1 117 ? -9.995 1.045 -4.307 1.00 78.00 117 ASP A C 1
ATOM 923 O O . ASP A 1 117 ? -10.917 1.822 -4.576 1.00 78.00 117 ASP A O 1
ATOM 927 N N . ILE A 1 118 ? -8.799 1.482 -3.917 1.00 75.88 118 ILE A N 1
ATOM 928 C CA . ILE A 1 118 ? -8.412 2.892 -3.918 1.00 75.88 118 ILE A CA 1
ATOM 929 C C . ILE A 1 118 ? -7.740 3.147 -5.264 1.00 75.88 118 ILE A C 1
ATOM 931 O O . ILE A 1 118 ? -6.551 2.885 -5.468 1.00 75.88 118 ILE A O 1
ATOM 935 N N . ASN A 1 119 ? -8.556 3.614 -6.210 1.00 61.41 119 ASN A N 1
ATOM 936 C CA . ASN A 1 119 ? -8.222 3.643 -7.634 1.00 61.41 119 ASN A CA 1
ATOM 937 C C . ASN A 1 119 ? -7.189 4.689 -8.042 1.00 61.41 119 ASN A C 1
ATOM 939 O O . ASN A 1 119 ? -6.702 4.623 -9.167 1.00 61.41 119 ASN A O 1
ATOM 943 N N . GLN A 1 120 ? -6.848 5.633 -7.166 1.00 62.44 120 GLN A N 1
ATOM 944 C CA . GLN A 1 120 ? -5.872 6.654 -7.507 1.00 62.44 120 GLN A CA 1
ATOM 945 C C . GLN A 1 120 ? -5.233 7.251 -6.257 1.00 62.44 120 GLN A C 1
ATOM 947 O O . GLN A 1 120 ? -5.851 8.014 -5.518 1.00 62.44 120 GLN A O 1
ATOM 952 N N . TRP A 1 121 ? -3.957 6.938 -6.064 1.00 62.47 121 TRP A N 1
ATOM 953 C CA . TRP A 1 121 ? -3.034 7.778 -5.317 1.00 62.47 121 TRP A CA 1
ATOM 954 C C . TRP A 1 121 ? -2.021 8.318 -6.335 1.00 62.47 121 TRP A C 1
ATOM 956 O O . TRP A 1 121 ? -1.462 7.542 -7.113 1.00 62.47 121 TRP A O 1
ATOM 966 N N . GLN A 1 122 ? -1.809 9.640 -6.377 1.00 60.62 122 GLN A N 1
ATOM 967 C CA . GLN A 1 122 ? -0.878 10.292 -7.316 1.00 60.62 122 GLN A CA 1
ATOM 968 C C . GLN A 1 122 ? 0.446 10.726 -6.652 1.00 60.62 122 GLN A C 1
ATOM 970 O O . GLN A 1 122 ? 0.700 11.925 -6.558 1.00 60.62 122 GLN A O 1
ATOM 975 N N . PRO A 1 123 ? 1.310 9.810 -6.173 1.00 55.66 123 PRO A N 1
ATOM 976 C CA . PRO A 1 123 ? 2.626 10.186 -5.662 1.00 55.66 123 PRO A CA 1
ATOM 977 C C . PRO A 1 123 ? 3.752 10.080 -6.711 1.00 55.66 123 PRO A C 1
ATOM 979 O O . PRO A 1 123 ? 4.900 10.335 -6.363 1.00 55.66 123 PRO A O 1
ATOM 982 N N . VAL A 1 124 ? 3.471 9.689 -7.967 1.00 60.88 124 VAL A N 1
ATOM 983 C CA . VAL A 1 124 ? 4.502 9.435 -8.996 1.00 60.88 124 VAL A CA 1
ATOM 984 C C . VAL A 1 124 ? 4.375 10.437 -10.143 1.00 60.88 124 VAL A C 1
ATOM 986 O O . VAL A 1 124 ? 3.326 10.523 -10.775 1.00 60.88 124 VAL A O 1
ATOM 989 N N . GLU A 1 125 ? 5.455 11.165 -10.435 1.00 69.75 125 GLU A N 1
ATOM 990 C CA . GLU A 1 125 ? 5.517 12.198 -11.486 1.00 69.75 125 GLU A CA 1
ATOM 991 C C . GLU A 1 125 ? 5.055 11.669 -12.859 1.00 69.75 125 GLU A C 1
ATOM 993 O O . GLU A 1 125 ? 4.329 12.356 -13.570 1.00 69.75 125 GLU A O 1
ATOM 998 N N . ASN A 1 126 ? 5.360 10.400 -13.165 1.00 77.81 126 ASN A N 1
ATOM 999 C CA . ASN A 1 126 ? 5.080 9.758 -14.457 1.00 77.81 126 ASN A CA 1
ATOM 1000 C C . ASN A 1 126 ? 4.219 8.486 -14.346 1.00 77.81 126 ASN A C 1
ATOM 1002 O O . ASN A 1 126 ? 4.257 7.626 -15.228 1.00 77.81 126 ASN A O 1
ATOM 1006 N N . GLY A 1 127 ? 3.451 8.326 -13.265 1.00 79.88 127 GLY A N 1
ATOM 1007 C CA . GLY A 1 127 ? 2.639 7.128 -13.072 1.00 79.88 127 GLY A CA 1
ATOM 1008 C C . GLY A 1 127 ? 1.549 7.250 -12.018 1.00 79.88 127 GLY A C 1
ATOM 1009 O O . GLY A 1 127 ? 1.346 8.287 -11.391 1.00 79.88 127 GLY A O 1
ATOM 1010 N N . GLN A 1 128 ? 0.842 6.148 -11.817 1.00 84.25 128 GLN A N 1
ATOM 1011 C CA . GLN A 1 128 ? -0.207 6.008 -10.820 1.00 84.25 128 GLN A CA 1
ATOM 1012 C C . GLN A 1 128 ? 0.101 4.866 -9.861 1.00 84.25 128 GLN A C 1
ATOM 1014 O O . GLN A 1 128 ? 0.697 3.858 -10.246 1.00 84.25 128 GLN A O 1
ATOM 1019 N N . VAL A 1 129 ? -0.353 5.029 -8.619 1.00 84.81 129 VAL A N 1
ATOM 1020 C CA . VAL A 1 129 ? -0.366 3.980 -7.602 1.00 84.81 129 VAL A CA 1
ATOM 1021 C C . VAL A 1 129 ? -1.812 3.597 -7.328 1.00 84.81 129 VAL A C 1
ATOM 1023 O O . VAL A 1 129 ? -2.670 4.466 -7.143 1.00 84.81 129 VAL A O 1
ATOM 1026 N N . ARG A 1 130 ? -2.077 2.294 -7.282 1.00 86.50 130 ARG A N 1
ATOM 1027 C CA . ARG A 1 130 ? -3.396 1.743 -6.972 1.00 86.50 130 ARG A CA 1
ATOM 1028 C C . ARG A 1 130 ? -3.299 0.780 -5.806 1.00 86.50 130 ARG A C 1
ATOM 1030 O O . ARG A 1 130 ? -2.433 -0.090 -5.814 1.00 86.50 130 ARG A O 1
ATOM 1037 N N . PHE A 1 131 ? -4.223 0.901 -4.860 1.00 86.38 131 PHE A N 1
ATOM 1038 C CA . PHE A 1 131 ? -4.474 -0.141 -3.868 1.00 86.38 131 PHE A CA 1
ATOM 1039 C C . PHE A 1 131 ? -5.698 -0.931 -4.312 1.00 86.38 131 PHE A C 1
ATOM 1041 O O . PHE A 1 131 ? -6.725 -0.336 -4.642 1.00 86.38 131 PHE A O 1
ATOM 1048 N N . SER A 1 132 ? -5.605 -2.252 -4.328 1.00 82.50 132 SER A N 1
ATOM 1049 C CA . SER A 1 132 ? -6.721 -3.123 -4.678 1.00 82.50 132 SER A CA 1
ATOM 1050 C C . SER A 1 132 ? -6.710 -4.346 -3.786 1.00 82.50 132 SER A C 1
ATOM 1052 O O . SER A 1 132 ? -5.727 -5.082 -3.770 1.00 82.50 132 SER A O 1
ATOM 1054 N N . ASN A 1 133 ? -7.803 -4.562 -3.052 1.00 80.88 133 ASN A N 1
ATOM 1055 C CA . ASN A 1 133 ? -7.984 -5.667 -2.111 1.00 80.88 133 ASN A CA 1
ATOM 1056 C C . ASN A 1 133 ? -6.762 -5.883 -1.198 1.00 80.88 133 ASN A C 1
ATOM 1058 O O . ASN A 1 133 ? -6.605 -5.233 -0.170 1.00 80.88 133 ASN A O 1
ATOM 1062 N N . SER A 1 134 ? -5.875 -6.796 -1.592 1.00 89.00 134 SER A N 1
ATOM 1063 C CA . SER A 1 134 ? -4.704 -7.215 -0.837 1.00 89.00 134 SER A CA 1
ATOM 1064 C C . SER A 1 134 ? -3.382 -6.629 -1.319 1.00 89.00 134 SER A C 1
ATOM 1066 O O . SER A 1 134 ? -2.363 -6.968 -0.730 1.00 89.00 134 SER A O 1
ATOM 1068 N N . TRP A 1 135 ? -3.351 -5.806 -2.368 1.00 91.31 135 TRP A N 1
ATOM 1069 C CA . TRP A 1 135 ? -2.102 -5.412 -3.016 1.00 91.31 135 TRP A CA 1
ATOM 1070 C C . TRP A 1 135 ? -2.035 -3.933 -3.404 1.00 91.31 135 TRP A C 1
ATOM 1072 O O . TRP A 1 135 ? -3.042 -3.236 -3.538 1.00 91.31 135 TRP A O 1
ATOM 1082 N N . LEU A 1 136 ? -0.803 -3.464 -3.590 1.00 91.56 136 LEU A N 1
ATOM 1083 C CA . LEU A 1 136 ? -0.451 -2.190 -4.198 1.00 91.56 136 LEU A CA 1
ATOM 1084 C C . LEU A 1 136 ? 0.261 -2.439 -5.520 1.00 91.56 136 LEU A C 1
ATOM 1086 O O . LEU A 1 136 ? 1.168 -3.272 -5.607 1.00 91.56 136 LEU A O 1
ATOM 1090 N N . GLY A 1 137 ? -0.150 -1.705 -6.547 1.00 91.00 137 GLY A N 1
ATOM 1091 C CA . GLY A 1 137 ? 0.495 -1.736 -7.848 1.00 91.00 137 GLY A CA 1
ATOM 1092 C C . GLY A 1 137 ? 0.800 -0.355 -8.388 1.00 91.00 137 GLY A C 1
ATOM 1093 O O . GLY A 1 137 ? 0.261 0.656 -7.929 1.00 91.00 137 GLY A O 1
ATOM 1094 N N . VAL A 1 138 ? 1.687 -0.351 -9.374 1.00 89.44 138 VAL A N 1
ATOM 1095 C CA . VAL A 1 138 ? 2.175 0.837 -10.065 1.00 89.44 138 VAL A CA 1
ATOM 1096 C C . VAL A 1 138 ? 2.010 0.672 -11.571 1.00 89.44 138 VAL A C 1
ATOM 1098 O O . VAL A 1 138 ? 2.110 -0.432 -12.105 1.00 89.44 138 VAL A O 1
ATOM 1101 N N . GLN A 1 139 ? 1.750 1.772 -12.263 1.00 89.38 139 GLN A N 1
ATOM 1102 C CA . GLN A 1 139 ? 1.670 1.815 -13.723 1.00 89.38 139 GLN A CA 1
ATOM 1103 C C . GLN A 1 139 ? 2.146 3.181 -14.206 1.00 89.38 139 GLN A C 1
ATOM 1105 O O . GLN A 1 139 ? 1.822 4.192 -13.580 1.00 89.38 139 GLN A O 1
ATOM 1110 N N . ALA A 1 140 ? 2.875 3.234 -15.318 1.00 87.06 140 ALA A N 1
ATOM 1111 C CA . ALA A 1 140 ? 3.259 4.502 -15.926 1.00 87.06 140 ALA A CA 1
ATOM 1112 C C . ALA A 1 140 ? 2.063 5.151 -16.642 1.00 87.06 140 ALA A C 1
ATOM 1114 O O . ALA A 1 140 ? 1.133 4.471 -17.093 1.00 87.06 140 ALA A O 1
ATOM 1115 N N . TYR A 1 141 ? 2.071 6.477 -16.774 1.00 83.75 141 TYR A N 1
ATOM 1116 C CA . TYR A 1 141 ? 1.077 7.165 -17.596 1.00 83.75 141 TYR A CA 1
ATOM 1117 C C . TYR A 1 141 ? 1.261 6.844 -19.085 1.00 83.75 141 TYR A C 1
ATOM 1119 O O . TYR A 1 141 ? 2.270 6.299 -19.530 1.00 83.75 141 TYR A O 1
ATOM 1127 N N . LYS A 1 142 ? 0.237 7.137 -19.891 1.00 78.75 142 LYS A N 1
ATOM 1128 C CA . LYS A 1 142 ? 0.244 6.766 -21.306 1.00 78.75 142 LYS A CA 1
ATOM 1129 C C . LYS A 1 142 ? 1.398 7.448 -22.051 1.00 78.75 142 LYS A C 1
ATOM 1131 O O . LYS A 1 142 ? 1.423 8.668 -22.124 1.00 78.75 142 LYS A O 1
ATOM 1136 N N . GLY A 1 143 ? 2.254 6.647 -22.689 1.00 73.44 143 GLY A N 1
ATOM 1137 C CA . GLY A 1 143 ? 3.420 7.140 -23.430 1.00 73.44 143 GLY A CA 1
ATOM 1138 C C . GLY A 1 143 ? 4.680 7.296 -22.575 1.00 73.44 143 GLY A C 1
ATOM 1139 O O . GLY A 1 143 ? 5.728 7.597 -23.132 1.00 73.44 143 GLY A O 1
ATOM 1140 N N . GLU A 1 144 ? 4.586 7.036 -21.269 1.00 78.56 144 GLU A N 1
ATOM 1141 C CA . GLU A 1 144 ? 5.703 7.084 -20.331 1.00 78.56 144 GLU A CA 1
ATOM 1142 C C . GLU A 1 144 ? 6.261 5.682 -20.054 1.00 78.56 144 GLU A C 1
ATOM 1144 O O . GLU A 1 144 ? 5.593 4.657 -20.224 1.00 78.56 144 GLU A O 1
ATOM 1149 N N . THR A 1 145 ? 7.504 5.631 -19.588 1.00 73.62 145 THR A N 1
ATOM 1150 C CA . THR A 1 145 ? 8.112 4.441 -18.985 1.00 73.62 145 THR A CA 1
ATOM 1151 C C . THR A 1 145 ? 8.915 4.899 -17.784 1.00 73.62 145 THR A C 1
ATOM 1153 O O . THR A 1 145 ? 9.673 5.864 -17.875 1.00 73.62 145 THR A O 1
ATOM 1156 N N . ILE A 1 146 ? 8.746 4.220 -16.653 1.00 77.06 146 ILE A N 1
ATOM 1157 C CA . ILE A 1 146 ? 9.583 4.439 -15.477 1.00 77.06 146 ILE A CA 1
ATOM 1158 C C . ILE A 1 146 ? 10.649 3.339 -15.521 1.00 77.06 146 ILE A C 1
ATOM 1160 O O . ILE A 1 146 ? 10.322 2.180 -15.246 1.00 77.06 146 ILE A O 1
ATOM 1164 N N . PRO A 1 147 ? 11.890 3.663 -15.936 1.00 65.25 147 PRO A N 1
ATOM 1165 C CA . PRO A 1 147 ? 12.934 2.661 -16.072 1.00 65.25 147 PRO A CA 1
ATOM 1166 C C . PRO A 1 147 ? 13.332 2.127 -14.698 1.00 65.25 147 PRO A C 1
ATOM 1168 O O . PRO A 1 147 ? 13.374 2.886 -13.720 1.00 65.25 147 PRO A O 1
ATOM 1171 N N . ALA A 1 148 ? 13.680 0.843 -14.645 1.00 65.75 148 ALA A N 1
ATOM 1172 C CA . ALA A 1 148 ? 14.310 0.263 -13.470 1.00 65.75 148 ALA A CA 1
ATOM 1173 C C . ALA A 1 148 ? 15.538 1.095 -13.058 1.00 65.75 148 ALA A C 1
ATOM 1175 O O . ALA A 1 148 ? 16.409 1.397 -13.879 1.00 65.75 148 ALA A O 1
ATOM 1176 N N . ARG A 1 149 ? 15.618 1.481 -11.780 1.00 60.06 149 ARG A N 1
ATOM 1177 C CA . ARG A 1 149 ? 16.828 2.101 -11.224 1.00 60.06 149 ARG A CA 1
ATOM 1178 C C . ARG A 1 149 ? 17.666 1.023 -10.543 1.00 60.06 149 ARG A C 1
ATOM 1180 O O . ARG A 1 149 ? 17.162 0.322 -9.670 1.00 60.06 149 ARG A O 1
ATOM 1187 N N . SER A 1 150 ? 18.910 0.890 -11.006 1.00 49.34 150 SER A N 1
ATOM 1188 C CA . SER A 1 150 ? 19.95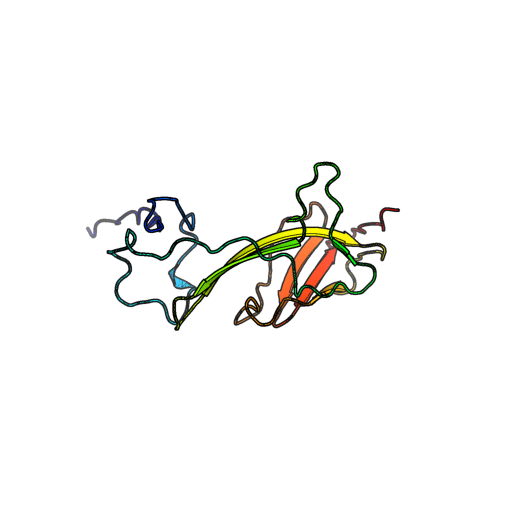7 0.012 -10.462 1.00 49.34 150 SER A CA 1
ATOM 1189 C C . SER A 1 150 ? 20.576 0.573 -9.193 1.00 49.34 150 SER A C 1
ATOM 1191 O O . SER A 1 150 ? 20.855 1.796 -9.214 1.00 49.34 150 SER A O 1
#

Solvent-accessible surface area (backbone atoms only — not comparable to full-atom values): 8978 Å² total; per-residue (Å²): 133,83,80,80,75,76,76,70,68,69,69,42,29,19,55,88,65,50,77,76,46,88,51,75,63,73,82,77,56,72,70,63,75,94,73,65,89,62,31,65,65,37,73,66,67,50,71,80,41,60,75,63,66,44,66,31,72,57,28,41,66,44,80,50,95,82,77,56,74,54,26,43,21,36,30,44,36,80,69,87,67,47,68,53,74,51,76,40,82,39,64,48,44,58,43,71,32,37,53,89,54,76,43,62,31,32,38,46,35,82,94,72,39,49,100,52,66,45,82,72,43,84,89,42,100,58,30,44,35,32,40,45,52,52,34,33,27,39,25,19,36,89,93,41,67,48,72,46,69,131